Protein AF-A0A8D8X6L3-F1 (afdb_monomer_lite)

Structure (mmCIF, N/CA/C/O backbone):
data_AF-A0A8D8X6L3-F1
#
_entry.id   AF-A0A8D8X6L3-F1
#
loop_
_atom_site.group_PDB
_atom_site.id
_atom_site.type_symbol
_atom_site.label_atom_id
_atom_site.label_alt_id
_atom_site.label_comp_id
_atom_site.label_asym_id
_atom_site.label_entity_id
_atom_site.label_seq_id
_atom_site.pdbx_PDB_ins_code
_atom_site.Cartn_x
_atom_site.Cartn_y
_atom_site.Cartn_z
_atom_site.occupancy
_atom_site.B_iso_or_equiv
_atom_site.auth_seq_id
_atom_site.auth_comp_id
_atom_site.auth_asym_id
_atom_site.auth_atom_id
_atom_site.pdbx_PDB_model_num
ATOM 1 N N . MET A 1 1 ? -2.197 33.057 -14.663 1.00 61.00 1 MET A N 1
ATOM 2 C CA . MET A 1 1 ? -2.674 31.751 -14.147 1.00 61.00 1 MET A CA 1
ATOM 3 C C . MET A 1 1 ? -2.697 30.661 -15.214 1.00 61.00 1 MET A C 1
ATOM 5 O O . MET A 1 1 ? -2.163 29.602 -14.927 1.00 61.00 1 MET A O 1
ATOM 9 N N . ALA A 1 2 ? -3.218 30.905 -16.426 1.00 71.94 2 ALA A N 1
ATOM 10 C CA . ALA A 1 2 ? -3.267 29.892 -17.494 1.00 71.94 2 ALA A CA 1
ATOM 11 C C . ALA A 1 2 ? -1.898 29.243 -17.795 1.00 71.94 2 ALA A C 1
ATOM 13 O O . ALA A 1 2 ? -1.785 28.026 -17.773 1.00 71.94 2 ALA A O 1
ATOM 14 N N . THR A 1 3 ? -0.831 30.034 -17.948 1.00 82.88 3 THR A N 1
ATOM 15 C CA . THR A 1 3 ? 0.522 29.522 -18.247 1.00 82.88 3 THR A CA 1
ATOM 16 C C . THR A 1 3 ? 1.093 28.621 -17.146 1.00 82.88 3 THR A C 1
ATOM 18 O O . THR A 1 3 ? 1.769 27.646 -17.441 1.00 82.88 3 THR A O 1
ATOM 21 N N . LEU A 1 4 ? 0.802 28.909 -15.871 1.00 85.62 4 LEU A N 1
ATOM 22 C CA . LEU A 1 4 ? 1.260 28.073 -14.756 1.00 85.62 4 LEU A CA 1
ATOM 23 C C . LEU A 1 4 ? 0.540 26.721 -14.752 1.00 85.62 4 LEU A C 1
ATOM 25 O O . LEU A 1 4 ? 1.181 25.694 -14.559 1.00 85.62 4 LEU A O 1
ATOM 29 N N . VAL A 1 5 ? -0.775 26.727 -14.986 1.00 86.94 5 VAL A N 1
ATOM 30 C CA . VAL A 1 5 ? -1.580 25.501 -15.050 1.00 86.94 5 VAL A CA 1
ATOM 31 C C . VAL A 1 5 ? -1.136 24.633 -16.225 1.00 86.94 5 VAL A C 1
ATOM 33 O O . VAL A 1 5 ? -0.877 23.453 -16.018 1.00 86.94 5 VAL A O 1
ATOM 36 N N . HIS A 1 6 ? -0.956 25.217 -17.413 1.00 86.81 6 HIS A N 1
ATOM 37 C CA . HIS A 1 6 ? -0.429 24.496 -18.575 1.00 86.81 6 HIS A CA 1
ATOM 38 C C . HIS A 1 6 ? 0.944 23.878 -18.284 1.00 86.81 6 HIS A C 1
ATOM 40 O O . HIS A 1 6 ? 1.101 22.674 -18.427 1.00 86.81 6 HIS A O 1
ATOM 46 N N . ASN A 1 7 ? 1.881 24.640 -17.712 1.00 89.75 7 ASN A N 1
ATOM 47 C CA . ASN A 1 7 ? 3.208 24.120 -17.366 1.00 89.75 7 ASN A CA 1
ATOM 48 C C . ASN A 1 7 ? 3.177 22.951 -16.360 1.00 89.75 7 ASN A C 1
ATOM 50 O O . ASN A 1 7 ? 4.048 22.083 -16.398 1.00 89.75 7 ASN A O 1
ATOM 54 N N . ILE A 1 8 ? 2.229 22.939 -15.417 1.00 90.12 8 ILE A N 1
ATOM 55 C CA . ILE A 1 8 ? 2.069 21.835 -14.454 1.00 90.12 8 ILE A CA 1
ATOM 56 C C . ILE A 1 8 ? 1.506 20.598 -15.156 1.00 90.12 8 ILE A C 1
ATOM 58 O O . ILE A 1 8 ? 1.997 19.493 -14.929 1.00 90.12 8 ILE A O 1
ATOM 62 N N . VAL A 1 9 ? 0.497 20.788 -16.004 1.00 89.69 9 VAL A N 1
ATOM 63 C CA . VAL A 1 9 ? -0.141 19.713 -16.772 1.00 89.69 9 VAL A CA 1
ATOM 64 C C . VAL A 1 9 ? 0.859 19.077 -17.738 1.00 89.69 9 VAL A C 1
ATOM 66 O O . VAL A 1 9 ? 0.989 17.856 -17.752 1.00 89.69 9 VAL A O 1
ATOM 69 N N . ASP A 1 10 ? 1.643 19.882 -18.452 1.00 89.94 10 ASP A N 1
ATOM 70 C CA . ASP A 1 10 ? 2.655 19.392 -19.391 1.00 89.94 10 ASP A CA 1
ATOM 71 C C . ASP A 1 10 ? 3.749 18.595 -18.670 1.00 89.94 10 ASP A C 1
ATOM 73 O O . ASP A 1 10 ? 4.133 17.513 -19.110 1.00 89.94 10 ASP A O 1
ATOM 77 N N . LYS A 1 11 ? 4.205 19.069 -17.502 1.00 90.38 11 LYS A N 1
ATOM 78 C CA . LYS A 1 11 ? 5.148 18.313 -16.661 1.00 90.38 11 LYS A CA 1
ATOM 79 C C . LYS A 1 11 ? 4.560 16.997 -16.166 1.00 90.38 11 LYS A C 1
ATOM 81 O O . LYS A 1 11 ? 5.276 16.001 -16.118 1.00 90.38 11 LYS A O 1
ATOM 86 N N . TYR A 1 12 ? 3.286 16.987 -15.779 1.00 89.50 12 TYR A N 1
ATOM 87 C CA . TYR A 1 12 ? 2.607 15.763 -15.365 1.00 89.50 12 TYR A CA 1
ATOM 88 C C . TYR A 1 12 ? 2.551 14.749 -16.512 1.00 89.50 12 TYR A C 1
ATOM 90 O O . TYR A 1 12 ? 2.923 13.595 -16.309 1.00 89.50 12 TYR A O 1
ATOM 98 N N . HIS A 1 13 ? 2.163 15.181 -17.715 1.00 89.25 13 HIS A N 1
ATOM 99 C CA . HIS A 1 13 ? 2.153 14.319 -18.897 1.00 89.25 13 HIS A CA 1
ATOM 100 C C . HIS A 1 13 ? 3.548 13.807 -19.244 1.00 89.25 13 HIS A C 1
ATOM 102 O O . HIS A 1 13 ? 3.717 12.609 -19.431 1.00 89.25 13 HIS A O 1
ATOM 108 N N . HIS A 1 14 ? 4.570 14.662 -19.220 1.00 90.00 14 HIS A N 1
ATOM 109 C CA . HIS A 1 14 ? 5.947 14.235 -19.462 1.00 90.00 14 HIS A CA 1
ATOM 110 C C . HIS A 1 14 ? 6.403 13.144 -18.472 1.00 90.00 14 HIS A C 1
ATOM 112 O O . HIS A 1 14 ? 6.954 12.118 -18.866 1.00 90.00 14 HIS A O 1
ATOM 118 N N . LEU A 1 15 ? 6.121 13.304 -17.176 1.00 89.25 15 LEU A N 1
ATOM 119 C CA . LEU A 1 15 ? 6.476 12.298 -16.167 1.00 89.25 15 LEU A CA 1
ATOM 120 C C . LEU A 1 15 ? 5.702 10.980 -16.349 1.00 89.25 15 LEU A C 1
ATOM 122 O O . LEU A 1 15 ? 6.285 9.896 -16.273 1.00 89.25 15 LEU A O 1
ATOM 126 N N . MET A 1 16 ? 4.392 11.064 -16.580 1.00 89.00 16 MET A N 1
ATOM 127 C CA . MET A 1 16 ? 3.519 9.888 -16.635 1.00 89.00 16 MET A CA 1
ATOM 128 C C . MET A 1 16 ? 3.593 9.132 -17.962 1.00 89.00 16 MET A C 1
ATOM 130 O O . MET A 1 16 ? 3.492 7.907 -17.969 1.00 89.00 16 MET A O 1
ATOM 134 N N . ASP A 1 17 ? 3.754 9.837 -19.079 1.00 85.75 17 ASP A N 1
ATOM 135 C CA . ASP A 1 17 ? 3.718 9.237 -20.410 1.00 85.75 17 ASP A CA 1
ATOM 136 C C . ASP A 1 17 ? 5.115 8.960 -20.978 1.00 85.75 17 ASP A C 1
ATOM 138 O O . ASP A 1 17 ? 5.265 7.978 -21.705 1.00 85.75 17 ASP A O 1
ATOM 142 N N . GLU A 1 18 ? 6.139 9.752 -20.625 1.00 86.19 18 GLU A N 1
ATOM 143 C CA . GLU A 1 18 ? 7.488 9.608 -21.201 1.00 86.19 18 GLU A CA 1
ATOM 144 C C . GLU A 1 18 ? 8.514 8.983 -20.245 1.00 86.19 18 GLU A C 1
ATOM 146 O O . GLU A 1 18 ? 9.379 8.235 -20.696 1.00 86.19 18 GLU A O 1
ATOM 151 N N . GLN A 1 19 ? 8.441 9.260 -18.936 1.00 89.62 19 GLN A N 1
ATOM 152 C CA . GLN A 1 19 ? 9.439 8.765 -17.967 1.00 89.62 19 GLN A CA 1
ATOM 153 C C . GLN A 1 19 ? 9.012 7.517 -17.189 1.00 89.62 19 GLN A C 1
ATOM 155 O O . GLN A 1 19 ? 9.851 6.844 -16.587 1.00 89.62 19 GLN A O 1
ATOM 160 N N . SER A 1 20 ? 7.717 7.211 -17.166 1.00 90.88 20 SER A N 1
ATOM 161 C CA . SER A 1 20 ? 7.195 6.068 -16.421 1.00 90.88 20 SER A CA 1
ATOM 162 C C . SER A 1 20 ? 7.523 4.746 -17.107 1.00 90.88 20 SER A C 1
ATOM 164 O O . SER A 1 20 ? 7.561 4.650 -18.332 1.00 90.88 20 SER A O 1
ATOM 166 N N . ASP A 1 21 ? 7.719 3.698 -16.308 1.00 93.62 21 ASP A N 1
ATOM 167 C CA . ASP A 1 21 ? 8.002 2.365 -16.827 1.00 93.62 21 ASP A CA 1
ATOM 168 C C . ASP A 1 21 ? 6.780 1.806 -17.588 1.00 93.62 21 ASP A C 1
ATOM 170 O O . ASP A 1 21 ? 5.743 1.514 -16.975 1.00 93.62 21 ASP A O 1
ATOM 174 N N . PRO A 1 22 ? 6.866 1.605 -18.917 1.00 93.56 22 PRO A N 1
ATOM 175 C CA . PRO A 1 22 ? 5.724 1.165 -19.711 1.00 93.56 22 PRO A CA 1
ATOM 176 C C . PRO A 1 22 ? 5.256 -0.249 -19.340 1.00 93.56 22 PRO A C 1
ATOM 178 O O . PRO A 1 22 ? 4.100 -0.593 -19.595 1.00 93.56 22 PRO A O 1
ATOM 181 N N . ARG A 1 23 ? 6.112 -1.065 -18.703 1.00 95.19 23 ARG A N 1
ATOM 182 C CA . ARG A 1 23 ? 5.818 -2.461 -18.335 1.00 95.19 23 ARG A CA 1
ATOM 183 C C . ARG A 1 23 ? 4.690 -2.579 -17.313 1.00 95.19 23 ARG A C 1
ATOM 185 O O . ARG A 1 23 ? 4.012 -3.606 -17.274 1.00 95.19 23 ARG A O 1
ATOM 192 N N . VAL A 1 24 ? 4.485 -1.539 -16.501 1.00 94.88 24 VAL A N 1
ATOM 193 C CA . VAL A 1 24 ? 3.486 -1.519 -15.421 1.00 94.88 24 VAL A CA 1
ATOM 194 C C . VAL A 1 24 ? 2.275 -0.639 -15.732 1.00 94.88 24 VAL A C 1
ATOM 196 O O . VAL A 1 24 ? 1.337 -0.609 -14.942 1.00 94.88 24 VAL A O 1
ATOM 199 N N . LYS A 1 25 ? 2.241 0.042 -16.889 1.00 91.75 25 LYS A N 1
ATOM 200 C CA . LYS A 1 25 ? 1.192 1.022 -17.242 1.00 91.75 25 LYS A CA 1
ATOM 201 C C . LYS A 1 25 ? -0.232 0.454 -17.165 1.00 91.75 25 LYS A C 1
ATOM 203 O O . LYS A 1 25 ? -1.165 1.170 -16.816 1.00 91.75 25 LYS A O 1
ATOM 208 N N . SER A 1 26 ? -0.404 -0.828 -17.489 1.00 92.56 26 SER A N 1
ATOM 209 C CA . SER A 1 26 ? -1.700 -1.522 -17.466 1.00 92.56 26 SER A CA 1
ATOM 210 C C . SER A 1 26 ? -2.045 -2.167 -16.120 1.00 92.56 26 SER A C 1
ATOM 212 O O . SER A 1 26 ? -3.113 -2.765 -15.987 1.00 92.56 26 SER A O 1
ATOM 214 N N . TRP A 1 27 ? -1.161 -2.089 -15.123 1.00 95.31 27 TRP A N 1
ATOM 215 C CA . TRP A 1 27 ? -1.395 -2.702 -13.819 1.00 95.31 27 TRP A CA 1
ATOM 216 C C . TRP A 1 27 ? -2.325 -1.839 -12.971 1.00 95.31 27 TRP A C 1
ATOM 218 O O . TRP A 1 27 ? -2.423 -0.619 -13.135 1.00 95.31 27 TRP A O 1
ATOM 228 N N . SER A 1 28 ? -3.029 -2.483 -12.041 1.00 93.50 28 SER A N 1
ATOM 229 C CA . SER A 1 28 ? -3.991 -1.782 -11.195 1.00 93.50 28 SER A CA 1
ATOM 230 C C . SER A 1 28 ? -3.300 -0.686 -10.379 1.00 93.50 28 SER A C 1
ATOM 232 O O . SER A 1 28 ? -2.229 -0.902 -9.808 1.00 93.50 28 SER A O 1
ATOM 234 N N . MET A 1 29 ? -3.932 0.491 -10.351 1.00 91.69 29 MET A N 1
ATOM 235 C CA . MET A 1 29 ? -3.467 1.714 -9.682 1.00 91.69 29 MET A CA 1
ATOM 236 C C . MET A 1 29 ? -2.149 2.311 -10.212 1.00 91.69 29 MET A C 1
ATOM 238 O O . MET A 1 29 ? -1.641 3.250 -9.610 1.00 91.69 29 MET A O 1
ATOM 242 N N . MET A 1 30 ? -1.622 1.834 -11.348 1.00 93.56 30 MET A N 1
ATOM 243 C CA . MET A 1 30 ? -0.389 2.360 -11.961 1.00 93.56 30 MET A CA 1
ATOM 244 C C . MET A 1 30 ? -0.631 3.356 -13.107 1.00 93.56 30 MET A C 1
ATOM 246 O O . MET A 1 30 ? 0.309 3.989 -13.575 1.00 93.56 30 MET A O 1
ATOM 250 N N . SER A 1 31 ? -1.878 3.539 -13.556 1.00 89.31 31 SER A N 1
ATOM 251 C CA . SER A 1 31 ? -2.208 4.484 -14.637 1.00 89.31 31 SER A CA 1
ATOM 252 C C . SER A 1 31 ? -2.063 5.957 -14.235 1.00 89.31 31 SER A C 1
ATOM 254 O O . SER A 1 31 ? -1.912 6.824 -15.091 1.00 89.31 31 SER A O 1
ATOM 256 N N . SER A 1 32 ? -2.144 6.255 -12.938 1.00 90.38 32 SER A N 1
ATOM 257 C CA . SER A 1 32 ? -2.005 7.592 -12.364 1.00 90.38 32 SER A CA 1
ATOM 258 C C . SER A 1 32 ? -1.726 7.476 -10.860 1.00 90.38 32 SER A C 1
ATOM 260 O O . SER A 1 32 ? -2.177 6.510 -10.244 1.00 90.38 32 SER A O 1
ATOM 262 N N . PRO A 1 33 ? -1.053 8.452 -10.224 1.00 91.12 33 PRO A N 1
ATOM 263 C CA . PRO A 1 33 ? -0.916 8.489 -8.767 1.00 91.12 33 PRO A CA 1
ATOM 264 C C . PRO A 1 33 ? -2.222 8.842 -8.035 1.00 91.12 33 PRO A C 1
ATOM 266 O O . PRO A 1 33 ? -2.343 8.571 -6.840 1.00 91.12 33 PRO A O 1
ATOM 269 N N . PHE A 1 34 ? -3.212 9.441 -8.713 1.00 93.12 34 PHE A N 1
ATOM 270 C CA . PHE A 1 34 ? -4.422 9.954 -8.058 1.00 93.12 34 PHE A CA 1
ATOM 271 C C . PHE A 1 34 ? -5.254 8.896 -7.315 1.00 93.12 34 PHE A C 1
ATOM 273 O O . PHE A 1 34 ? -5.664 9.192 -6.192 1.00 93.12 34 PHE A O 1
ATOM 280 N N . PRO A 1 35 ? -5.485 7.676 -7.842 1.00 93.25 35 PRO A N 1
ATOM 281 C CA . PRO A 1 35 ? -6.152 6.616 -7.088 1.00 93.25 35 PRO A CA 1
ATOM 282 C C . PRO A 1 35 ? -5.473 6.334 -5.743 1.00 93.25 35 PRO A C 1
ATOM 284 O O . PRO A 1 35 ? -6.141 6.355 -4.712 1.00 93.25 35 PRO A O 1
ATOM 287 N N . THR A 1 36 ? -4.146 6.170 -5.727 1.00 94.56 36 THR A N 1
ATOM 288 C CA . THR A 1 36 ? -3.366 5.973 -4.492 1.00 94.56 36 THR A CA 1
ATOM 289 C C . THR A 1 36 ? -3.546 7.141 -3.529 1.00 94.56 36 THR A C 1
ATOM 291 O O . THR A 1 36 ? -3.864 6.931 -2.361 1.00 94.56 36 THR A O 1
ATOM 294 N N . LEU A 1 37 ? -3.407 8.376 -4.024 1.00 94.19 37 LEU A N 1
ATOM 295 C CA . LEU A 1 37 ? -3.552 9.585 -3.209 1.00 94.19 37 LEU A CA 1
ATOM 296 C C . LEU A 1 37 ? -4.937 9.671 -2.562 1.00 94.19 37 LEU A C 1
ATOM 298 O O . LEU A 1 37 ? -5.044 9.954 -1.370 1.00 94.19 37 LEU A O 1
ATOM 302 N N . ILE A 1 38 ? -5.997 9.388 -3.321 1.00 95.19 38 ILE A N 1
ATOM 303 C CA . ILE A 1 38 ? -7.373 9.394 -2.813 1.00 95.19 38 ILE A CA 1
ATOM 304 C C . ILE A 1 38 ? -7.543 8.337 -1.721 1.00 95.19 38 ILE A C 1
ATOM 306 O O . ILE A 1 38 ? -8.136 8.637 -0.683 1.00 95.19 38 ILE A O 1
ATOM 310 N N . ILE A 1 39 ? -7.008 7.127 -1.913 1.00 95.69 39 ILE A N 1
ATOM 311 C CA . ILE A 1 39 ? -7.089 6.059 -0.909 1.00 95.69 39 ILE A CA 1
ATOM 312 C C . ILE A 1 39 ? -6.325 6.466 0.362 1.00 95.69 39 ILE A C 1
ATOM 314 O O . ILE A 1 39 ? -6.890 6.366 1.450 1.00 95.69 39 ILE A O 1
ATOM 318 N N . CYS A 1 40 ? -5.098 6.986 0.255 1.00 95.69 40 CYS A N 1
ATOM 319 C CA . CYS A 1 40 ? -4.299 7.412 1.412 1.00 95.69 40 CYS A CA 1
ATOM 320 C C . CYS A 1 40 ? -4.948 8.571 2.187 1.00 95.69 40 CYS A C 1
ATOM 322 O O . CYS A 1 40 ? -5.017 8.540 3.420 1.00 95.69 40 CYS A O 1
ATOM 324 N N . LEU A 1 41 ? -5.482 9.576 1.485 1.00 95.38 41 LEU A N 1
ATOM 325 C CA . LEU A 1 41 ? -6.209 10.686 2.108 1.00 95.38 41 LEU A CA 1
ATOM 326 C C . LEU A 1 41 ? -7.488 10.198 2.797 1.00 95.38 41 LEU A C 1
ATOM 328 O O . LEU A 1 41 ? -7.757 10.576 3.939 1.00 95.38 41 LEU A O 1
ATOM 332 N N . SER A 1 42 ? -8.238 9.310 2.138 1.00 95.75 42 SER A N 1
ATOM 333 C CA . SER A 1 42 ? -9.444 8.698 2.704 1.00 95.75 42 SER A CA 1
ATOM 334 C C . SER A 1 42 ? -9.116 7.870 3.945 1.00 95.75 42 SER A C 1
ATOM 336 O O . SER A 1 42 ? -9.811 7.980 4.953 1.00 95.75 42 SER A O 1
ATOM 338 N N . TYR A 1 43 ? -8.029 7.096 3.912 1.00 96.44 43 TYR A N 1
ATOM 339 C CA . TYR A 1 43 ? -7.518 6.331 5.046 1.00 96.44 43 TYR A CA 1
ATOM 340 C C . TYR A 1 43 ? -7.145 7.238 6.223 1.00 96.44 43 TYR A C 1
ATOM 342 O O . TYR A 1 43 ? -7.563 6.974 7.353 1.00 96.44 43 TYR A O 1
ATOM 350 N N . SER A 1 44 ? -6.404 8.321 5.979 1.00 95.38 44 SER A N 1
ATOM 351 C CA . SER A 1 44 ? -5.994 9.264 7.025 1.00 95.38 44 SER A CA 1
ATOM 352 C C . SER A 1 44 ? -7.205 9.944 7.672 1.00 95.38 44 SER A C 1
ATOM 354 O O . SER A 1 44 ? -7.351 9.944 8.901 1.00 95.38 44 SER A O 1
ATOM 356 N N . TYR A 1 45 ? -8.138 10.434 6.846 1.00 95.75 45 TYR A N 1
ATOM 357 C CA . TYR A 1 45 ? -9.374 11.056 7.315 1.00 95.75 45 TYR A CA 1
ATOM 358 C C . TYR A 1 45 ? -10.257 10.069 8.087 1.00 95.75 45 TYR A C 1
ATOM 360 O O . TYR A 1 45 ? -10.741 10.378 9.181 1.00 95.75 45 TYR A O 1
ATOM 368 N N . PHE A 1 46 ? -10.414 8.848 7.574 1.00 96.06 46 PHE A N 1
ATOM 369 C CA . PHE A 1 46 ? -11.131 7.789 8.272 1.00 96.06 46 PHE A CA 1
ATOM 370 C C . PHE A 1 46 ? -10.487 7.479 9.625 1.00 96.06 46 PHE A C 1
ATOM 372 O O . PHE A 1 46 ? -11.181 7.416 10.640 1.00 96.06 46 PHE A O 1
ATOM 379 N N . SER A 1 47 ? -9.164 7.339 9.657 1.00 95.31 47 SER A N 1
ATOM 380 C CA . SER A 1 47 ? -8.431 6.890 10.839 1.00 95.31 47 SER A CA 1
ATOM 381 C C . SER A 1 47 ? -8.477 7.886 11.993 1.00 95.31 47 SER A C 1
ATOM 383 O O . SER A 1 47 ? -8.548 7.488 13.157 1.00 95.31 47 SER A O 1
ATOM 385 N N . LYS A 1 48 ? -8.436 9.186 11.682 1.00 93.56 48 LYS A N 1
ATOM 386 C CA . LYS A 1 48 ? -8.406 10.253 12.691 1.00 93.56 48 LYS A CA 1
ATOM 387 C C . LYS A 1 48 ? -9.779 10.829 13.023 1.00 93.56 48 LYS A C 1
ATOM 389 O O . LYS A 1 48 ? -9.951 11.315 14.136 1.00 93.56 48 LYS A O 1
ATOM 394 N N . VAL A 1 49 ? -10.740 10.779 12.097 1.00 94.75 49 VAL A N 1
ATOM 395 C CA . VAL A 1 49 ? -12.019 11.494 12.244 1.00 94.75 49 VAL A CA 1
ATOM 396 C C . VAL A 1 49 ? -13.209 10.541 12.226 1.00 94.75 49 VAL A C 1
ATOM 398 O O . VAL A 1 49 ? -13.894 10.400 13.240 1.00 94.75 49 VAL A O 1
ATOM 401 N N . ILE A 1 50 ? -13.470 9.873 11.097 1.00 96.69 50 ILE A N 1
ATOM 402 C CA . ILE A 1 50 ? -14.705 9.087 10.923 1.00 96.69 50 ILE A CA 1
ATOM 403 C C . ILE A 1 50 ? -14.731 7.887 11.873 1.00 96.69 50 ILE A C 1
ATOM 405 O O . ILE A 1 50 ? -15.707 7.686 12.592 1.00 96.69 50 ILE A O 1
ATOM 409 N N . GLY A 1 51 ? -13.665 7.090 11.884 1.00 95.44 51 GLY A N 1
ATOM 410 C CA . GLY A 1 51 ? -13.575 5.854 12.651 1.00 95.44 51 GLY A CA 1
ATOM 411 C C . GLY A 1 51 ? -13.808 6.062 14.152 1.00 95.44 51 GLY A C 1
ATOM 412 O O . GLY A 1 51 ? -14.717 5.436 14.706 1.00 95.44 51 GLY A O 1
ATOM 413 N N . PRO A 1 52 ? -13.062 6.967 14.819 1.00 95.38 52 PRO A N 1
ATOM 414 C CA . PRO A 1 52 ? -13.286 7.281 16.228 1.00 95.38 52 PRO A CA 1
ATOM 415 C C . PRO A 1 52 ? -14.705 7.786 16.520 1.00 95.38 52 PRO A C 1
ATOM 417 O O . PRO A 1 52 ? -15.319 7.335 17.488 1.00 95.38 52 PRO A O 1
ATOM 420 N N . LYS A 1 53 ? -15.261 8.645 15.652 1.00 96.00 53 LYS A N 1
ATOM 421 C CA . LYS A 1 53 ? -16.623 9.184 15.793 1.00 96.00 53 LYS A CA 1
ATOM 422 C C . LYS A 1 53 ? -17.697 8.096 15.686 1.00 96.00 53 LYS A C 1
ATOM 424 O O . LYS A 1 53 ? -18.633 8.068 16.477 1.00 96.00 53 LYS A O 1
ATOM 429 N N . LEU A 1 54 ? -17.551 7.151 14.755 1.00 95.56 54 LEU A N 1
ATOM 430 C CA . LEU A 1 54 ? -18.471 6.012 14.618 1.00 95.56 54 LEU A CA 1
ATOM 431 C C . LEU A 1 54 ? -18.425 5.065 15.825 1.00 95.56 54 LEU A C 1
ATOM 433 O O . LEU A 1 54 ? -19.430 4.426 16.156 1.00 95.56 54 LEU A O 1
ATOM 437 N N . MET A 1 55 ? -17.263 4.964 16.471 1.00 96.44 55 MET A N 1
ATOM 438 C CA . MET A 1 55 ? -17.039 4.094 17.620 1.00 96.44 55 MET A CA 1
ATOM 439 C C . MET A 1 55 ? -17.353 4.754 18.963 1.00 96.44 55 MET A C 1
ATOM 441 O O . MET A 1 55 ? -17.468 4.030 19.949 1.00 96.44 55 MET A O 1
ATOM 445 N N . GLU A 1 56 ? -17.531 6.075 19.036 1.00 94.81 56 GLU A N 1
ATOM 446 C CA . GLU A 1 56 ? -17.736 6.836 20.278 1.00 94.81 56 GLU A CA 1
ATOM 447 C C . GLU A 1 56 ? -18.797 6.192 21.186 1.00 94.81 56 GLU A C 1
ATOM 449 O O . GLU A 1 56 ? -18.475 5.736 22.287 1.00 94.81 56 GLU A O 1
ATOM 454 N N . ASN A 1 57 ? -20.000 5.977 20.650 1.00 95.88 57 ASN A N 1
ATOM 455 C CA . ASN A 1 57 ? -21.147 5.409 21.370 1.00 95.88 57 ASN A CA 1
ATOM 456 C C . ASN A 1 57 ? -21.270 3.875 21.267 1.00 95.88 57 ASN A C 1
ATOM 458 O O . ASN A 1 57 ? -22.307 3.304 21.603 1.00 95.88 57 ASN A O 1
ATOM 462 N N . ARG A 1 58 ? -20.229 3.176 20.793 1.00 95.56 58 ARG A N 1
ATOM 463 C CA . ARG A 1 58 ? -20.217 1.709 20.646 1.00 95.56 58 ARG A CA 1
ATOM 464 C C . ARG A 1 58 ? -19.262 1.053 21.641 1.00 95.56 58 ARG A C 1
ATOM 466 O O . ARG A 1 58 ? -18.254 1.631 22.044 1.00 95.56 58 ARG A O 1
ATOM 473 N N . LYS A 1 59 ? -19.549 -0.185 22.042 1.00 95.50 59 LYS A N 1
ATOM 474 C CA . LYS A 1 59 ? -18.599 -0.995 22.826 1.00 95.50 59 LYS A CA 1
ATOM 475 C C . LYS A 1 59 ? -17.458 -1.480 21.913 1.00 95.50 59 LYS A C 1
ATOM 477 O O . LYS A 1 59 ? -17.704 -1.705 20.730 1.00 95.50 59 LYS A O 1
ATOM 482 N N . PRO A 1 60 ? -16.221 -1.633 22.423 1.00 96.38 60 PRO A N 1
ATOM 483 C CA . PRO A 1 60 ? -15.112 -2.147 21.624 1.00 96.38 60 PRO A CA 1
ATOM 484 C C . PRO A 1 60 ? -15.393 -3.583 21.167 1.00 96.38 60 PRO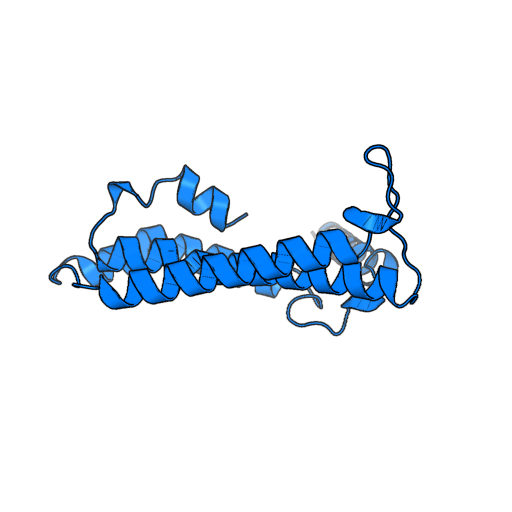 A C 1
ATOM 486 O O . PRO A 1 60 ? -15.855 -4.414 21.951 1.00 96.38 60 PRO A O 1
ATOM 489 N N . PHE A 1 61 ? -15.096 -3.883 19.905 1.00 95.38 61 PHE A N 1
ATOM 490 C CA . PHE A 1 61 ? -15.332 -5.208 19.339 1.00 95.38 61 PHE A CA 1
ATOM 491 C C . PHE A 1 61 ? -14.289 -6.231 19.817 1.00 95.38 61 PHE A C 1
ATOM 493 O O . PHE A 1 61 ? -13.098 -5.934 19.942 1.00 95.38 61 PHE A O 1
ATOM 500 N N . GLN A 1 62 ? -14.721 -7.476 20.028 1.00 95.62 62 GLN A N 1
ATOM 501 C CA . GLN A 1 62 ? -13.844 -8.601 20.371 1.00 95.62 62 GLN A CA 1
ATOM 502 C C . GLN A 1 62 ? -13.337 -9.299 19.102 1.00 95.62 62 GLN A C 1
ATOM 504 O O . GLN A 1 62 ? -13.853 -10.330 18.683 1.00 95.62 62 GLN A O 1
ATOM 509 N N . LEU A 1 63 ? -12.302 -8.732 18.480 1.00 95.31 63 LEU A N 1
ATOM 510 C CA . LEU A 1 63 ? -11.785 -9.177 17.175 1.00 95.31 63 LEU A CA 1
ATOM 511 C C . LEU A 1 63 ? -10.594 -10.149 17.273 1.00 95.31 63 LEU A C 1
ATOM 513 O O . LEU A 1 63 ? -9.837 -10.288 16.319 1.00 95.31 63 LEU A O 1
ATOM 517 N N . ARG A 1 64 ? -10.389 -10.829 18.413 1.00 94.50 64 ARG A N 1
ATOM 518 C CA . ARG A 1 64 ? -9.180 -11.646 18.660 1.00 94.50 64 ARG A CA 1
ATOM 519 C C . ARG A 1 64 ? -8.942 -12.713 17.587 1.00 94.50 64 ARG A C 1
ATOM 521 O O . ARG A 1 64 ? -7.829 -12.820 17.091 1.00 94.50 64 ARG A O 1
ATOM 528 N N . LYS A 1 65 ? -9.969 -13.492 17.228 1.00 96.38 65 LYS A N 1
ATOM 529 C CA . LYS A 1 65 ? -9.845 -14.554 16.210 1.00 96.38 65 LYS A CA 1
ATOM 530 C C . LYS A 1 65 ? -9.527 -13.977 14.828 1.00 96.38 65 LYS A C 1
ATOM 532 O O . LYS A 1 65 ? -8.656 -14.496 14.144 1.00 96.38 65 LYS A O 1
ATOM 537 N N . ILE A 1 66 ? -10.188 -12.876 14.469 1.00 97.19 66 ILE A N 1
ATOM 538 C CA . ILE A 1 66 ? -9.978 -12.180 13.193 1.00 97.19 66 ILE A CA 1
ATOM 539 C C . ILE A 1 66 ? -8.543 -11.657 13.112 1.00 97.19 66 ILE A C 1
ATOM 541 O O . ILE A 1 66 ? -7.875 -11.891 12.117 1.00 97.19 66 ILE A O 1
ATOM 545 N N . LEU A 1 67 ? -8.041 -11.040 14.186 1.00 96.25 67 LEU A N 1
ATOM 546 C CA . LEU A 1 67 ? -6.665 -10.549 14.259 1.00 96.25 67 LEU A CA 1
ATOM 547 C C . LEU A 1 67 ? -5.621 -11.660 14.138 1.00 96.25 67 LEU A C 1
ATOM 549 O O . LEU A 1 67 ? -4.597 -11.447 13.505 1.00 96.25 67 LEU A O 1
ATOM 553 N N . ILE A 1 68 ? -5.864 -12.839 14.717 1.00 97.56 68 ILE A N 1
ATOM 554 C CA . ILE A 1 68 ? -4.948 -13.981 14.573 1.00 97.56 68 ILE A CA 1
ATOM 555 C C . ILE A 1 68 ? -4.860 -14.409 13.104 1.00 97.56 68 ILE A C 1
ATOM 557 O O . ILE A 1 68 ? -3.760 -14.555 12.581 1.00 97.56 68 ILE A O 1
ATOM 561 N N . VAL A 1 69 ? -6.005 -14.570 12.434 1.00 98.06 69 VAL A N 1
ATOM 562 C CA . VAL A 1 69 ? -6.051 -14.960 11.014 1.00 98.06 69 VAL A CA 1
ATOM 563 C C . VAL A 1 69 ? -5.429 -13.882 10.129 1.00 98.06 69 VAL A C 1
ATOM 565 O O . VAL A 1 69 ? -4.633 -14.195 9.251 1.00 98.06 69 VAL A O 1
ATOM 568 N N . TYR A 1 70 ? -5.749 -12.616 10.386 1.00 97.88 70 TYR A N 1
ATOM 569 C CA . TYR A 1 70 ? -5.205 -11.479 9.653 1.00 97.88 70 TYR A CA 1
ATOM 570 C C . TYR A 1 70 ? -3.681 -11.372 9.810 1.00 97.88 70 TYR A C 1
ATOM 572 O O . TYR A 1 70 ? -2.977 -11.291 8.809 1.00 97.88 70 TYR A O 1
ATOM 580 N N . ASN A 1 71 ? -3.154 -11.457 11.036 1.00 97.38 71 ASN A N 1
ATOM 581 C CA . ASN A 1 71 ? -1.709 -11.406 11.268 1.00 97.38 71 ASN A CA 1
ATOM 582 C C . ASN A 1 71 ? -0.996 -12.603 10.625 1.00 97.38 71 ASN A C 1
ATOM 584 O O . ASN A 1 71 ? 0.098 -12.445 10.086 1.00 97.38 71 ASN A O 1
ATOM 588 N N . LEU A 1 72 ? -1.611 -13.792 10.646 1.00 98.00 72 LEU A N 1
ATOM 589 C CA . LEU A 1 72 ? -1.078 -14.964 9.950 1.00 98.00 72 LEU A CA 1
ATOM 590 C C . LEU A 1 72 ? -1.034 -14.733 8.436 1.00 98.00 72 LEU A C 1
ATOM 592 O O . LEU A 1 72 ? -0.006 -14.993 7.818 1.00 98.00 72 LEU A O 1
ATOM 596 N N . PHE A 1 73 ? -2.109 -14.203 7.849 1.00 97.94 73 PHE A N 1
ATOM 597 C CA . PHE A 1 73 ? -2.145 -13.849 6.431 1.00 97.94 73 PHE A CA 1
ATOM 598 C C . PHE A 1 73 ? -1.054 -12.830 6.079 1.00 97.94 73 PHE A C 1
ATOM 600 O O . PHE A 1 73 ? -0.285 -13.075 5.155 1.00 97.94 73 PHE A O 1
ATOM 607 N N . GLN A 1 74 ? -0.923 -11.747 6.851 1.00 98.00 74 GLN A N 1
ATOM 608 C CA . GLN A 1 74 ? 0.123 -10.738 6.650 1.00 98.00 74 GLN A CA 1
ATOM 609 C C . GLN A 1 74 ? 1.533 -11.328 6.753 1.00 98.00 74 GLN A C 1
ATOM 611 O O . GLN A 1 74 ? 2.404 -11.007 5.945 1.00 98.00 74 GLN A O 1
ATOM 616 N N . THR A 1 75 ? 1.750 -12.236 7.709 1.00 98.19 75 THR A N 1
ATOM 617 C CA . THR A 1 75 ? 3.028 -12.944 7.864 1.00 98.19 75 THR A CA 1
ATOM 618 C C . THR A 1 75 ? 3.337 -13.780 6.626 1.00 98.19 75 THR A C 1
ATOM 620 O O . THR A 1 75 ? 4.400 -13.618 6.036 1.00 98.19 75 THR A O 1
ATOM 623 N N . LEU A 1 76 ? 2.397 -14.623 6.183 1.00 98.44 76 LEU A N 1
ATOM 624 C CA . LEU A 1 76 ? 2.577 -15.470 4.999 1.00 98.44 76 LEU A CA 1
ATOM 625 C C . LEU A 1 76 ? 2.786 -14.641 3.730 1.00 98.44 76 LEU A C 1
ATOM 627 O O . LEU A 1 76 ? 3.653 -14.964 2.918 1.00 98.44 76 LEU A O 1
ATOM 631 N N . PHE A 1 77 ? 2.028 -13.557 3.575 1.00 98.25 77 PHE A N 1
ATOM 632 C CA . PHE A 1 77 ? 2.135 -12.673 2.424 1.00 98.25 77 PHE A CA 1
ATOM 633 C C . PHE A 1 77 ? 3.489 -11.955 2.386 1.00 98.25 77 PHE A C 1
ATOM 635 O O . PHE A 1 77 ? 4.145 -11.932 1.347 1.00 98.25 77 PHE A O 1
ATOM 642 N N . SER A 1 78 ? 3.971 -11.476 3.536 1.00 98.12 78 SER A N 1
ATOM 643 C CA . SER A 1 78 ? 5.302 -10.870 3.667 1.00 98.12 78 SER A CA 1
ATOM 644 C C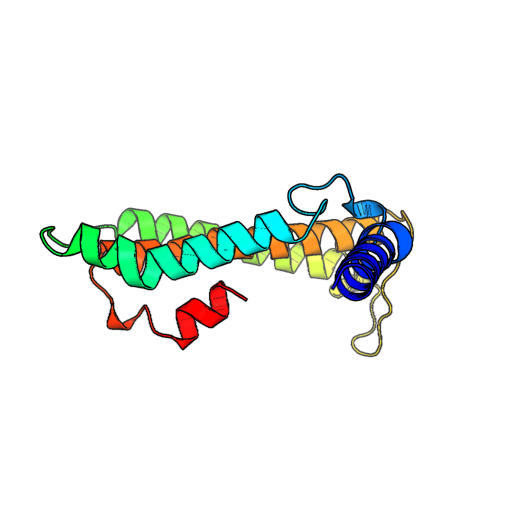 . SER A 1 78 ? 6.423 -11.877 3.406 1.00 98.12 78 SER A C 1
ATOM 646 O O . SER A 1 78 ? 7.390 -11.562 2.715 1.00 98.12 78 SER A O 1
ATOM 648 N N . THR A 1 79 ? 6.295 -13.110 3.910 1.00 98.50 79 THR A N 1
ATOM 649 C CA . THR A 1 79 ? 7.251 -14.191 3.629 1.00 98.50 79 THR A CA 1
ATOM 650 C C . THR A 1 79 ? 7.302 -14.518 2.138 1.00 98.50 79 THR A C 1
ATOM 652 O O . THR A 1 79 ? 8.389 -14.693 1.588 1.00 98.50 79 THR A O 1
ATOM 655 N N . TRP A 1 80 ? 6.150 -14.560 1.466 1.00 98.56 80 TRP A N 1
ATOM 656 C CA . TRP A 1 80 ? 6.087 -14.782 0.025 1.00 98.56 80 TRP A CA 1
ATOM 657 C C . TRP A 1 80 ? 6.737 -13.638 -0.767 1.00 98.56 80 TRP A C 1
ATOM 659 O O . TRP A 1 80 ? 7.571 -13.908 -1.627 1.00 98.56 80 TRP A O 1
ATOM 669 N N . ILE A 1 81 ? 6.452 -12.372 -0.435 1.00 98.44 81 ILE A N 1
ATOM 670 C CA . ILE A 1 81 ? 7.097 -11.209 -1.075 1.00 98.44 81 ILE A CA 1
ATOM 671 C C . ILE A 1 81 ? 8.617 -11.245 -0.873 1.00 98.44 81 ILE A C 1
ATOM 673 O O . ILE A 1 81 ? 9.373 -11.008 -1.814 1.00 98.44 81 ILE A O 1
ATOM 677 N N . PHE A 1 82 ? 9.080 -11.573 0.336 1.00 98.31 82 PHE A N 1
ATOM 678 C CA . PHE A 1 82 ? 10.506 -11.717 0.618 1.00 98.31 82 PHE A CA 1
ATOM 679 C C . PHE A 1 82 ? 11.146 -12.798 -0.261 1.00 98.31 82 PHE A C 1
ATOM 681 O O . PHE A 1 82 ? 12.168 -12.547 -0.900 1.00 98.31 82 PHE A O 1
ATOM 688 N N . TYR A 1 83 ? 10.521 -13.975 -0.353 1.00 98.38 83 TYR A N 1
ATOM 689 C CA . TYR A 1 83 ? 10.971 -15.037 -1.252 1.00 98.38 83 TYR A CA 1
ATOM 690 C C . TYR A 1 83 ? 11.030 -14.563 -2.712 1.00 98.38 83 TYR A C 1
ATOM 692 O O . TYR A 1 83 ? 12.034 -14.789 -3.389 1.00 98.38 83 TYR A O 1
ATOM 700 N N . GLU A 1 84 ? 9.998 -13.866 -3.189 1.00 98.19 84 GLU A N 1
ATOM 701 C CA . GLU A 1 84 ? 9.952 -13.334 -4.549 1.00 98.19 84 GLU A CA 1
ATOM 702 C C . GLU A 1 84 ? 11.070 -12.315 -4.808 1.00 98.19 84 GLU A C 1
ATOM 704 O O . GLU A 1 84 ? 11.701 -12.373 -5.862 1.00 98.19 84 GLU A O 1
ATOM 709 N N . TYR A 1 85 ? 11.393 -11.436 -3.854 1.00 97.75 85 TYR A N 1
ATOM 710 C CA . TYR A 1 85 ? 12.527 -10.511 -3.977 1.00 97.75 85 TYR A CA 1
ATOM 711 C C . TYR A 1 85 ? 13.865 -11.244 -4.078 1.00 97.75 85 TYR A C 1
ATOM 713 O O . TYR A 1 85 ? 14.690 -10.906 -4.933 1.00 97.75 85 TYR A O 1
ATOM 721 N N . MET A 1 86 ? 14.067 -12.268 -3.246 1.00 97.69 86 MET A N 1
ATOM 722 C CA . MET A 1 86 ? 15.275 -13.090 -3.290 1.00 97.69 86 MET A CA 1
ATOM 723 C C . MET A 1 86 ? 15.390 -13.821 -4.631 1.00 97.69 86 MET A C 1
ATOM 725 O O . MET A 1 86 ? 16.429 -13.760 -5.288 1.00 97.69 86 MET A O 1
ATOM 729 N N . ALA A 1 87 ? 14.308 -14.444 -5.092 1.00 96.81 87 ALA A N 1
ATOM 730 C CA . ALA A 1 87 ? 14.288 -15.183 -6.347 1.00 96.81 87 ALA A CA 1
ATOM 731 C C . ALA A 1 87 ? 14.359 -14.282 -7.598 1.00 96.81 87 ALA A C 1
ATOM 733 O O . ALA A 1 87 ? 14.762 -14.751 -8.662 1.00 96.81 87 ALA A O 1
ATOM 734 N N . SER A 1 88 ? 13.986 -13.002 -7.487 1.00 96.38 88 SER A 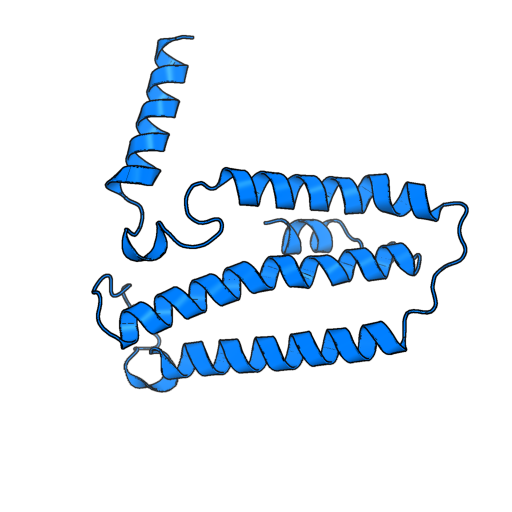N 1
ATOM 735 C CA . SER A 1 88 ? 13.999 -12.035 -8.598 1.00 96.38 88 SER A CA 1
ATOM 736 C C . SER A 1 88 ? 15.342 -11.329 -8.802 1.00 96.38 88 SER A C 1
ATOM 738 O O . SER A 1 88 ? 15.487 -10.597 -9.776 1.00 96.38 88 SER A O 1
ATOM 740 N N . GLY A 1 89 ? 16.315 -11.512 -7.905 1.00 95.19 89 GLY A N 1
ATOM 741 C CA . GLY A 1 89 ? 17.652 -10.944 -8.083 1.00 95.19 89 GLY A CA 1
ATOM 742 C C . GLY A 1 89 ? 18.515 -10.981 -6.828 1.00 95.19 89 GLY A C 1
ATOM 743 O O . GLY A 1 89 ? 19.656 -11.428 -6.892 1.00 95.19 89 GLY A O 1
ATOM 744 N N . TRP A 1 90 ? 17.973 -10.574 -5.675 1.00 96.00 90 TRP A N 1
ATOM 745 C CA . TRP A 1 90 ? 18.753 -10.382 -4.439 1.00 96.00 90 TRP A CA 1
ATOM 746 C C . TRP A 1 90 ? 19.413 -11.656 -3.900 1.00 96.00 90 TRP A C 1
ATOM 748 O O . TRP A 1 90 ? 20.479 -11.597 -3.298 1.00 96.00 90 TRP A O 1
ATOM 758 N N . GLY A 1 91 ? 18.810 -12.818 -4.139 1.00 94.94 91 GLY A N 1
ATOM 759 C CA . GLY A 1 91 ? 19.360 -14.121 -3.769 1.00 94.94 91 GLY A CA 1
ATOM 760 C C . GLY A 1 91 ? 20.127 -14.825 -4.883 1.00 94.94 91 GLY A C 1
ATOM 761 O O . GLY A 1 91 ? 20.563 -15.953 -4.676 1.00 94.94 91 GLY A O 1
ATOM 762 N N . THR A 1 92 ? 20.245 -14.218 -6.066 1.00 92.12 92 THR A N 1
ATOM 763 C CA . THR A 1 92 ? 20.786 -14.883 -7.257 1.00 92.12 92 THR A CA 1
ATOM 764 C C . THR A 1 92 ? 21.869 -14.047 -7.929 1.00 92.12 92 THR A C 1
ATOM 766 O O . THR A 1 92 ? 23.050 -14.342 -7.793 1.00 92.12 92 THR A O 1
ATOM 769 N N . THR A 1 93 ? 21.476 -13.017 -8.671 1.00 92.00 93 THR A N 1
ATOM 770 C CA . THR A 1 93 ? 22.333 -12.317 -9.638 1.00 92.00 93 THR A CA 1
ATOM 771 C C . THR A 1 93 ? 22.737 -10.916 -9.195 1.00 92.00 93 THR A C 1
ATOM 773 O O . THR A 1 93 ? 23.671 -10.350 -9.760 1.00 92.00 93 THR A O 1
ATOM 776 N N . TYR A 1 94 ? 22.041 -10.337 -8.215 1.00 95.31 94 TYR A N 1
ATOM 777 C CA . TYR A 1 94 ? 22.260 -8.954 -7.810 1.00 95.31 94 TYR A CA 1
ATOM 778 C C . TYR A 1 94 ? 23.496 -8.804 -6.930 1.00 95.31 94 TYR A C 1
ATOM 780 O O . TYR A 1 94 ? 23.800 -9.638 -6.077 1.00 95.31 94 TYR A O 1
ATOM 788 N N . SER A 1 95 ? 24.171 -7.670 -7.095 1.00 94.94 95 SER A N 1
ATOM 789 C CA . SER A 1 95 ? 25.177 -7.211 -6.145 1.00 94.94 95 SER A CA 1
ATOM 790 C C . SER A 1 95 ? 24.500 -6.445 -5.010 1.00 94.94 95 SER A C 1
ATOM 792 O O . SER A 1 95 ? 23.667 -5.579 -5.257 1.00 94.94 95 SER A O 1
ATOM 794 N N . TYR A 1 96 ? 24.926 -6.664 -3.763 1.00 93.88 96 TYR A N 1
ATOM 795 C CA . TYR A 1 96 ? 24.490 -5.875 -2.594 1.00 93.88 96 TYR A CA 1
ATOM 796 C C . TYR A 1 96 ? 25.068 -4.443 -2.558 1.00 93.88 96 TYR A C 1
ATOM 798 O O . TYR A 1 96 ? 25.147 -3.815 -1.504 1.00 93.88 96 TYR A O 1
ATOM 806 N N . ARG A 1 97 ? 25.527 -3.932 -3.704 1.00 94.94 97 ARG A N 1
ATOM 807 C CA . ARG A 1 97 ? 26.041 -2.570 -3.893 1.00 94.94 97 ARG A CA 1
ATOM 808 C C . ARG A 1 97 ? 25.105 -1.806 -4.837 1.00 94.94 97 ARG A C 1
ATOM 810 O O . ARG A 1 97 ? 23.890 -1.922 -4.735 1.00 94.94 97 ARG A O 1
ATOM 817 N N . CYS A 1 98 ? 25.663 -1.012 -5.752 1.00 94.94 98 CYS A N 1
ATOM 818 C CA . CYS A 1 98 ? 24.891 -0.363 -6.802 1.00 94.94 98 CYS A CA 1
ATOM 819 C C . CYS A 1 98 ? 24.327 -1.426 -7.755 1.00 94.94 98 CYS A C 1
ATOM 821 O O . CYS A 1 98 ? 25.083 -2.055 -8.495 1.00 94.94 98 CYS A O 1
ATOM 823 N N . GLN A 1 99 ? 23.009 -1.610 -7.717 1.00 95.00 99 GLN A N 1
ATOM 824 C CA . GLN A 1 99 ? 22.274 -2.492 -8.611 1.00 95.00 99 GLN A CA 1
ATOM 825 C C . GLN A 1 99 ? 21.279 -1.647 -9.420 1.00 95.00 99 GLN A C 1
ATOM 827 O O . GLN A 1 99 ? 20.299 -1.160 -8.849 1.00 95.00 99 GLN A O 1
ATOM 832 N N . PRO A 1 100 ? 21.521 -1.425 -10.724 1.00 95.19 100 PRO A N 1
ATOM 833 C CA . PRO A 1 100 ? 20.606 -0.650 -11.548 1.00 95.19 100 PRO A CA 1
ATOM 834 C C . PRO A 1 100 ? 19.306 -1.421 -11.790 1.00 95.19 100 PRO A C 1
ATOM 836 O O . PRO A 1 100 ? 19.269 -2.654 -11.756 1.00 95.19 100 PRO A O 1
ATOM 839 N N . VAL A 1 101 ? 18.238 -0.677 -12.073 1.00 95.44 101 VAL A N 1
ATOM 840 C CA . VAL A 1 101 ? 16.966 -1.262 -12.500 1.00 95.44 101 VAL A CA 1
ATOM 841 C C . VAL A 1 101 ? 17.136 -1.841 -13.903 1.00 95.44 101 VAL A C 1
ATOM 843 O O . VAL A 1 101 ? 17.514 -1.130 -14.834 1.00 95.44 101 VAL A O 1
ATOM 846 N N . ASP A 1 102 ? 16.834 -3.128 -14.060 1.00 95.44 102 ASP A N 1
ATOM 847 C CA . ASP A 1 102 ? 16.697 -3.750 -15.373 1.00 95.44 102 ASP A CA 1
ATOM 848 C C . ASP A 1 102 ? 15.311 -3.409 -15.942 1.00 95.44 102 ASP A C 1
ATOM 850 O O . ASP A 1 102 ? 14.285 -3.889 -15.447 1.00 95.44 102 ASP A O 1
ATOM 854 N N . TYR A 1 103 ? 15.281 -2.554 -16.968 1.00 95.94 103 TYR A N 1
ATOM 855 C CA . TYR A 1 103 ? 14.064 -2.142 -17.677 1.00 95.94 103 TYR A CA 1
ATOM 856 C C . TYR A 1 103 ? 13.673 -3.080 -18.834 1.00 95.94 103 TYR A C 1
ATOM 858 O O . TYR A 1 103 ? 12.710 -2.812 -19.550 1.00 95.94 103 TYR A O 1
ATOM 866 N N . SER A 1 104 ? 14.380 -4.198 -19.028 1.00 96.38 104 SER A N 1
ATOM 867 C CA . SER A 1 104 ? 14.039 -5.183 -20.055 1.00 96.38 104 SER A CA 1
ATOM 868 C C . SER A 1 104 ? 12.744 -5.945 -19.737 1.00 96.38 104 SER A C 1
ATOM 870 O O . SER A 1 104 ? 12.247 -5.962 -18.609 1.00 96.38 104 SER A O 1
ATOM 872 N N . ASN A 1 105 ? 12.207 -6.641 -20.740 1.00 96.25 105 ASN A N 1
ATOM 873 C CA . ASN A 1 105 ? 11.091 -7.578 -20.571 1.00 96.25 105 ASN A CA 1
ATOM 874 C C . ASN A 1 105 ? 11.567 -9.005 -20.243 1.00 96.25 105 ASN A C 1
ATOM 876 O O . ASN A 1 105 ? 10.848 -9.972 -20.499 1.00 96.25 105 ASN A O 1
ATOM 880 N N . SER A 1 106 ? 12.786 -9.163 -19.710 1.00 96.25 106 SER A N 1
ATOM 881 C CA . SER A 1 106 ? 13.282 -10.478 -19.308 1.00 96.25 106 SER A CA 1
ATOM 882 C C . SER A 1 106 ? 12.383 -11.077 -18.213 1.00 96.25 106 SER A C 1
ATOM 884 O O . SER A 1 106 ? 11.815 -10.336 -17.401 1.00 96.25 106 SER A O 1
ATOM 886 N N . PRO A 1 107 ? 12.240 -12.415 -18.137 1.00 95.69 107 PRO A N 1
ATOM 887 C CA . PRO A 1 107 ? 11.412 -13.041 -17.108 1.00 95.69 107 PRO A CA 1
ATOM 888 C C . PRO A 1 107 ? 11.801 -12.623 -15.685 1.00 95.69 107 PRO A C 1
ATOM 890 O O . PRO A 1 107 ? 10.923 -12.446 -14.844 1.00 95.69 107 PRO A O 1
ATOM 893 N N . MET A 1 108 ? 13.097 -12.414 -15.429 1.00 95.06 108 MET A N 1
ATOM 894 C CA . MET A 1 108 ? 13.616 -11.994 -14.126 1.00 95.06 108 MET A CA 1
ATOM 895 C C . MET A 1 108 ? 13.290 -10.524 -13.822 1.00 95.06 108 MET A C 1
ATOM 897 O O . MET A 1 108 ? 12.776 -10.232 -12.743 1.00 95.06 108 MET A O 1
ATOM 901 N N . ALA A 1 109 ? 13.484 -9.615 -14.786 1.00 96.31 109 ALA A N 1
ATOM 902 C CA . ALA A 1 109 ? 13.143 -8.200 -14.629 1.00 96.31 109 ALA A CA 1
ATOM 903 C C . ALA A 1 109 ? 11.635 -7.990 -14.423 1.00 96.31 109 ALA A C 1
ATOM 905 O O . ALA A 1 109 ? 11.215 -7.266 -13.519 1.00 96.31 109 ALA A O 1
ATOM 906 N N . MET A 1 110 ? 10.808 -8.698 -15.197 1.00 97.62 110 MET A N 1
ATOM 907 C CA . MET A 1 110 ? 9.353 -8.669 -15.032 1.00 97.62 110 MET A CA 1
ATOM 908 C C . MET A 1 110 ? 8.905 -9.277 -13.704 1.00 97.62 110 MET A C 1
ATOM 910 O O . MET A 1 110 ? 7.925 -8.808 -13.125 1.00 97.62 110 MET A O 1
ATOM 914 N N . ARG A 1 111 ? 9.602 -10.303 -13.198 1.00 97.19 111 ARG A N 1
ATOM 915 C CA . ARG A 1 111 ? 9.340 -10.853 -11.862 1.00 97.19 111 ARG A CA 1
ATOM 916 C C . ARG A 1 111 ? 9.627 -9.807 -10.785 1.00 97.19 111 ARG A C 1
ATOM 918 O O . ARG A 1 111 ? 8.734 -9.535 -9.995 1.00 97.19 111 ARG A O 1
ATOM 925 N N . MET A 1 112 ? 10.786 -9.143 -10.833 1.00 97.75 112 MET A N 1
ATOM 926 C CA . MET A 1 112 ? 11.132 -8.057 -9.905 1.00 97.75 112 MET A CA 1
ATOM 927 C C . MET A 1 112 ? 10.092 -6.929 -9.927 1.00 97.75 112 MET A C 1
ATOM 929 O O . MET A 1 112 ? 9.601 -6.527 -8.874 1.00 97.75 112 MET A O 1
ATOM 933 N N . ALA A 1 113 ? 9.699 -6.462 -11.117 1.00 97.75 113 ALA A N 1
ATOM 934 C CA . ALA A 1 113 ? 8.674 -5.429 -11.256 1.00 97.75 113 ALA A CA 1
ATOM 935 C C . ALA A 1 113 ? 7.339 -5.858 -10.619 1.00 97.75 113 ALA A C 1
ATOM 937 O O . ALA A 1 113 ? 6.746 -5.092 -9.859 1.00 97.75 113 ALA A O 1
ATOM 938 N N . ARG A 1 114 ? 6.886 -7.101 -10.860 1.00 97.62 114 ARG A N 1
ATOM 939 C CA . ARG A 1 114 ? 5.650 -7.638 -10.258 1.00 97.62 114 ARG A CA 1
ATOM 940 C C . ARG A 1 114 ? 5.755 -7.719 -8.742 1.00 97.62 114 ARG A C 1
ATOM 942 O O . ARG A 1 114 ? 4.793 -7.384 -8.061 1.00 97.62 114 ARG A O 1
ATOM 949 N N . THR A 1 115 ? 6.906 -8.127 -8.215 1.00 98.00 115 THR A N 1
ATOM 950 C CA . THR A 1 115 ? 7.161 -8.171 -6.771 1.00 98.00 115 THR A CA 1
ATOM 951 C C . THR A 1 115 ? 7.078 -6.779 -6.152 1.00 98.00 115 THR A C 1
ATOM 953 O O . THR A 1 115 ? 6.409 -6.613 -5.135 1.00 98.00 115 THR A O 1
ATOM 956 N N . CYS A 1 116 ? 7.658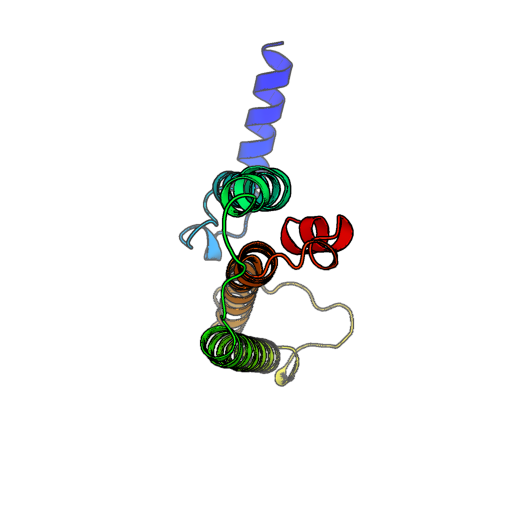 -5.758 -6.795 1.00 97.88 116 CYS A N 1
ATOM 957 C CA . CYS A 1 116 ? 7.516 -4.365 -6.363 1.00 97.88 116 CYS A CA 1
ATOM 958 C C . CYS A 1 116 ? 6.054 -3.909 -6.347 1.00 97.88 116 CYS A C 1
ATOM 960 O O . CYS A 1 116 ? 5.628 -3.254 -5.399 1.00 97.88 116 CYS A O 1
ATOM 962 N N . TRP A 1 117 ? 5.265 -4.286 -7.354 1.00 97.88 117 TRP A N 1
ATOM 963 C CA . TRP A 1 117 ? 3.837 -3.970 -7.370 1.00 97.88 117 TRP A CA 1
ATOM 964 C C . TRP A 1 117 ? 3.053 -4.714 -6.281 1.00 97.88 117 TRP A C 1
ATOM 966 O O . TRP A 1 117 ? 2.191 -4.116 -5.643 1.00 97.88 117 TRP A O 1
ATOM 976 N N . TRP A 1 118 ? 3.376 -5.979 -6.000 1.00 98.00 118 TRP A N 1
ATOM 977 C CA . TRP A 1 118 ? 2.765 -6.724 -4.894 1.00 98.00 118 TRP A CA 1
ATOM 978 C C . TRP A 1 118 ? 3.125 -6.150 -3.524 1.00 98.00 118 TRP A C 1
ATOM 980 O O . TRP A 1 118 ? 2.267 -6.107 -2.646 1.00 98.00 118 TRP A O 1
ATOM 990 N N . PHE A 1 119 ? 4.353 -5.662 -3.354 1.00 97.75 119 PHE A N 1
ATOM 991 C CA . PHE A 1 119 ? 4.759 -4.928 -2.158 1.00 97.75 119 PHE A CA 1
ATOM 992 C C . PHE A 1 119 ? 4.024 -3.588 -2.030 1.00 97.75 119 PHE A C 1
ATOM 994 O O . PHE A 1 119 ? 3.528 -3.246 -0.963 1.00 97.75 119 PHE A O 1
ATOM 1001 N N . TYR A 1 120 ? 3.867 -2.849 -3.128 1.00 96.62 120 TYR A N 1
ATOM 1002 C CA . TYR A 1 120 ? 3.012 -1.663 -3.149 1.00 96.62 120 TYR A CA 1
ATOM 1003 C C . TYR A 1 120 ? 1.563 -2.009 -2.759 1.00 96.62 120 TYR A C 1
ATOM 1005 O O . TYR A 1 120 ? 0.973 -1.344 -1.910 1.00 96.62 120 TYR A O 1
ATOM 1013 N N . PHE A 1 121 ? 1.005 -3.095 -3.300 1.00 96.00 121 PHE A N 1
ATOM 1014 C CA . PHE A 1 121 ? -0.342 -3.542 -2.957 1.00 96.00 121 PHE A CA 1
ATOM 1015 C C . PHE A 1 121 ? -0.463 -3.965 -1.483 1.00 96.00 121 PHE A C 1
ATOM 1017 O O . PHE A 1 121 ? -1.485 -3.696 -0.845 1.00 96.00 121 PHE A O 1
ATOM 1024 N N . SER A 1 122 ? 0.579 -4.582 -0.911 1.00 96.69 122 SER A N 1
ATOM 1025 C CA . SER A 1 122 ? 0.578 -5.004 0.492 1.00 96.69 122 SER A CA 1
ATOM 1026 C C . SER A 1 122 ? 0.405 -3.831 1.449 1.00 96.69 122 SER A C 1
ATOM 1028 O O . SER A 1 122 ? -0.268 -3.991 2.467 1.00 96.69 122 SER A O 1
ATOM 1030 N N . LYS A 1 123 ? 0.874 -2.629 1.094 1.00 95.25 123 LYS A N 1
ATOM 1031 C CA . LYS A 1 123 ? 0.665 -1.421 1.906 1.00 95.25 123 LYS A CA 1
ATOM 1032 C C . LYS A 1 123 ? -0.802 -1.089 2.141 1.00 95.25 123 LYS A C 1
ATOM 1034 O O . LYS A 1 123 ? -1.165 -0.757 3.266 1.00 95.25 123 LYS A O 1
ATOM 1039 N N . PHE A 1 124 ? -1.678 -1.301 1.162 1.00 95.44 124 PHE A N 1
ATOM 1040 C CA . PHE A 1 124 ? -3.118 -1.110 1.376 1.00 95.44 124 PHE A CA 1
ATOM 1041 C C . PHE A 1 124 ? -3.712 -2.146 2.327 1.00 95.44 124 PHE A C 1
ATOM 1043 O O . PHE A 1 124 ? -4.640 -1.847 3.077 1.00 95.44 124 PHE A O 1
ATOM 1050 N N . THR A 1 125 ? -3.175 -3.367 2.329 1.00 96.06 125 THR A N 1
ATOM 1051 C CA . THR A 1 125 ? -3.633 -4.413 3.253 1.00 96.06 125 THR A CA 1
ATOM 1052 C C . THR A 1 125 ? -3.242 -4.112 4.702 1.00 96.06 125 THR A C 1
ATOM 1054 O O . THR A 1 125 ? -3.948 -4.527 5.617 1.00 96.06 125 THR A O 1
ATOM 1057 N N . GLU A 1 126 ? -2.178 -3.338 4.926 1.00 95.56 126 GLU A N 1
ATOM 1058 C CA . GLU A 1 126 ? -1.758 -2.898 6.261 1.00 95.56 126 GLU A CA 1
ATOM 1059 C C . GLU A 1 126 ? -2.702 -1.822 6.846 1.00 95.56 126 GLU A C 1
ATOM 1061 O O . GLU A 1 126 ? -2.749 -1.630 8.059 1.00 95.56 126 GLU A O 1
ATOM 1066 N N . PHE A 1 127 ? -3.543 -1.156 6.036 1.00 96.38 127 PHE A N 1
ATOM 1067 C CA . PHE A 1 127 ? -4.502 -0.149 6.542 1.00 96.38 127 PHE A CA 1
ATOM 1068 C C . PHE A 1 127 ? -5.526 -0.756 7.507 1.00 96.38 127 PHE A C 1
ATOM 1070 O O . PHE A 1 127 ? -6.099 -0.058 8.355 1.00 96.38 127 PHE A O 1
ATOM 1077 N N . PHE A 1 128 ? -5.738 -2.070 7.406 1.00 96.19 128 PHE A N 1
ATOM 1078 C CA . PHE A 1 128 ? -6.609 -2.808 8.303 1.00 96.19 128 PHE A CA 1
ATOM 1079 C C . PHE A 1 128 ? -6.087 -2.846 9.746 1.00 96.19 128 PHE A C 1
ATOM 1081 O O . PHE A 1 128 ? -6.911 -2.940 10.656 1.00 96.19 128 PHE A O 1
ATOM 1088 N N . ASP A 1 129 ? -4.785 -2.663 9.997 1.00 95.31 129 ASP A N 1
ATOM 1089 C CA . ASP A 1 129 ? -4.244 -2.533 11.360 1.00 95.31 129 ASP A CA 1
ATOM 1090 C C . ASP A 1 129 ? -4.918 -1.381 12.103 1.00 95.31 129 ASP A C 1
ATOM 1092 O O . ASP A 1 129 ? -5.478 -1.541 13.194 1.00 95.31 129 ASP A O 1
ATOM 1096 N N . THR A 1 130 ? -4.953 -0.220 11.455 1.00 96.00 130 THR A N 1
ATOM 1097 C CA . THR A 1 130 ? -5.565 0.992 11.998 1.00 96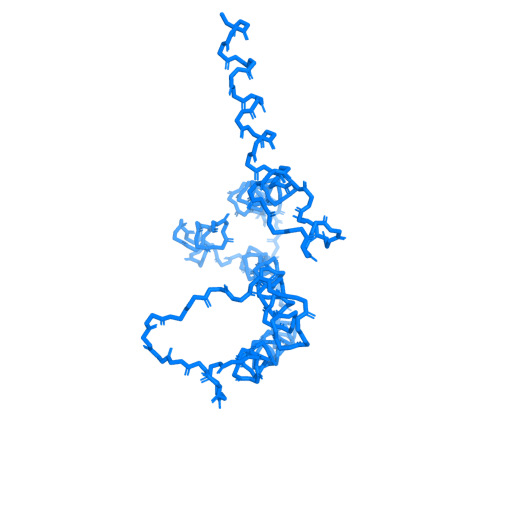.00 130 THR A CA 1
ATOM 1098 C C . THR A 1 130 ? -7.069 0.828 12.158 1.00 96.00 130 THR A C 1
ATOM 1100 O O . THR A 1 130 ? -7.628 1.219 13.187 1.00 96.00 130 THR A O 1
ATOM 1103 N N . PHE A 1 131 ? -7.729 0.185 11.189 1.00 96.00 131 PHE A N 1
ATOM 1104 C CA . PHE A 1 131 ? -9.142 -0.169 11.305 1.00 96.00 131 PHE A CA 1
ATOM 1105 C C . PHE A 1 131 ? -9.400 -1.029 12.552 1.00 96.00 131 PHE A C 1
ATOM 1107 O O . PHE A 1 131 ? -10.288 -0.716 13.350 1.00 96.00 131 PHE A O 1
ATOM 1114 N N . PHE A 1 132 ? -8.597 -2.069 12.789 1.00 96.62 132 PHE A N 1
ATOM 1115 C CA . PHE A 1 132 ? -8.750 -2.922 13.965 1.00 96.62 132 PHE A CA 1
ATOM 1116 C C . PHE A 1 132 ? -8.452 -2.191 15.277 1.00 96.62 132 PHE A C 1
ATOM 1118 O O . PHE A 1 132 ? -9.141 -2.440 16.272 1.00 96.62 132 PHE A O 1
ATOM 1125 N N . PHE A 1 133 ? -7.482 -1.271 15.306 1.00 96.12 133 PHE A N 1
ATOM 1126 C CA . PHE A 1 133 ? -7.228 -0.430 16.480 1.00 96.12 133 PHE A CA 1
ATOM 1127 C C . PHE A 1 133 ? -8.441 0.434 16.822 1.00 96.12 133 PHE A C 1
ATOM 1129 O O . PHE A 1 133 ? -8.872 0.456 17.979 1.00 96.12 133 PHE A O 1
ATOM 1136 N N . ILE A 1 134 ? -9.048 1.072 15.823 1.00 96.81 134 ILE A N 1
ATOM 1137 C CA . ILE A 1 134 ? -10.247 1.903 15.991 1.00 96.81 134 ILE A CA 1
ATOM 1138 C C . ILE A 1 134 ? -11.423 1.065 16.495 1.00 96.81 134 ILE A C 1
ATOM 1140 O O . ILE A 1 134 ? -12.031 1.396 17.514 1.00 96.81 134 ILE A O 1
ATOM 1144 N N . MET A 1 135 ? -11.700 -0.071 15.852 1.00 96.75 135 MET A N 1
ATOM 1145 C CA . MET A 1 135 ? -12.806 -0.962 16.230 1.00 96.75 135 MET A CA 1
ATOM 1146 C C . MET A 1 135 ? -12.646 -1.541 17.646 1.00 96.75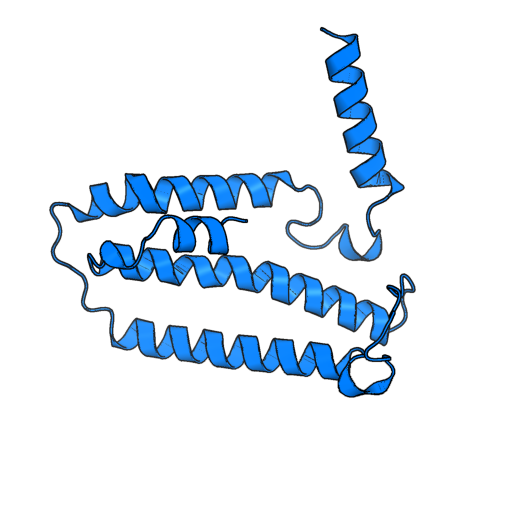 135 MET A C 1
ATOM 1148 O O . MET A 1 135 ? -13.627 -1.858 18.321 1.00 96.75 135 MET A O 1
ATOM 1152 N N . ARG A 1 136 ? -11.410 -1.649 18.143 1.00 96.50 136 ARG A N 1
ATOM 1153 C CA . ARG A 1 136 ? -11.104 -2.082 19.516 1.00 96.50 136 ARG A CA 1
ATOM 1154 C C . ARG A 1 136 ? -10.956 -0.925 20.508 1.00 96.50 136 ARG A C 1
ATOM 1156 O O . ARG A 1 136 ? -10.626 -1.182 21.667 1.00 96.50 136 ARG A O 1
ATOM 1163 N N . LYS A 1 137 ? -11.188 0.323 20.078 1.00 95.81 137 LYS A N 1
ATOM 1164 C CA . LYS A 1 137 ? -10.959 1.558 20.851 1.00 95.81 137 LYS A CA 1
ATOM 1165 C C . LYS A 1 137 ? -9.537 1.664 21.424 1.00 95.81 137 LYS A C 1
ATOM 1167 O O . LYS A 1 137 ? -9.333 2.133 22.541 1.00 95.81 137 LYS A O 1
ATOM 1172 N N . LYS A 1 138 ? -8.534 1.211 20.671 1.00 94.38 138 LYS A N 1
ATOM 1173 C CA . LYS A 1 138 ? -7.105 1.301 21.013 1.00 94.38 138 LYS A CA 1
ATOM 1174 C C . LYS A 1 138 ? -6.461 2.522 20.356 1.00 94.38 138 LYS A C 1
ATOM 1176 O O . LYS A 1 138 ? -5.502 2.409 19.601 1.00 94.38 138 LYS A O 1
ATOM 1181 N N . TYR A 1 139 ? -7.000 3.709 20.633 1.00 92.56 139 TYR A N 1
ATOM 1182 C CA . TYR A 1 139 ? -6.577 4.958 19.980 1.00 92.56 139 TYR A CA 1
ATOM 1183 C C . TYR A 1 139 ? -5.134 5.367 20.285 1.00 92.56 139 TYR A C 1
ATOM 1185 O O . TYR A 1 139 ? -4.499 6.029 19.473 1.00 92.56 139 TYR A O 1
ATOM 1193 N N . ASN A 1 140 ? -4.584 4.905 21.407 1.00 91.88 140 ASN A N 1
ATOM 1194 C CA . ASN A 1 140 ? -3.168 5.035 21.739 1.00 91.88 140 ASN A CA 1
ATOM 1195 C C . ASN A 1 140 ? -2.237 4.368 20.706 1.00 91.88 140 ASN A C 1
ATOM 1197 O O . ASN A 1 140 ? -1.080 4.759 20.603 1.00 91.88 140 ASN A O 1
ATOM 1201 N N . GLN A 1 141 ? -2.734 3.399 19.928 1.00 91.19 141 GLN A N 1
ATOM 1202 C CA . GLN A 1 141 ? -1.992 2.768 18.830 1.00 91.19 141 GLN A CA 1
ATOM 1203 C C . GLN A 1 141 ? -2.143 3.533 17.502 1.00 91.19 141 GLN A C 1
ATOM 1205 O O . GLN A 1 141 ? -1.302 3.407 16.621 1.00 91.19 141 GLN A O 1
ATOM 1210 N N . VAL A 1 142 ? -3.158 4.396 17.370 1.00 93.62 142 VAL A N 1
ATOM 1211 C CA . VAL A 1 142 ? -3.397 5.237 16.181 1.00 93.62 142 VAL A CA 1
ATOM 1212 C C . VAL A 1 142 ? -2.633 6.560 16.316 1.00 93.62 142 VAL A C 1
ATOM 1214 O O . VAL A 1 142 ? -3.199 7.659 16.271 1.00 93.62 142 VAL A O 1
ATOM 1217 N N . SER A 1 143 ? -1.320 6.467 16.530 1.00 93.75 143 SER A N 1
ATOM 1218 C CA . SER A 1 143 ? -0.444 7.634 16.663 1.00 93.75 143 SER A CA 1
ATOM 1219 C C . SER A 1 143 ? -0.320 8.396 15.335 1.00 93.75 143 SER A C 1
ATOM 1221 O O . SER A 1 143 ? -0.718 7.919 14.272 1.00 93.75 143 SER A O 1
ATOM 1223 N N . THR A 1 144 ? 0.179 9.631 15.374 1.00 92.06 144 THR A N 1
ATOM 1224 C CA . THR A 1 144 ? 0.483 10.384 14.142 1.00 92.06 144 THR A CA 1
ATOM 1225 C C . THR A 1 144 ? 1.543 9.668 13.311 1.00 92.06 144 THR A C 1
ATOM 1227 O O . THR A 1 144 ? 1.364 9.534 12.107 1.00 92.06 144 THR A O 1
ATOM 1230 N N . LEU A 1 145 ? 2.577 9.127 13.965 1.00 93.62 145 LEU A N 1
ATOM 1231 C CA . LEU A 1 145 ? 3.616 8.335 13.309 1.00 93.62 145 LEU A CA 1
ATOM 1232 C C . LEU A 1 145 ? 3.023 7.129 12.573 1.00 93.62 145 LEU A C 1
ATOM 1234 O O . LEU A 1 145 ? 3.335 6.929 11.410 1.00 93.62 145 LEU A O 1
ATOM 1238 N N . HIS A 1 146 ? 2.130 6.376 13.223 1.00 93.69 146 HIS A N 1
ATOM 1239 C CA . HIS A 1 146 ? 1.482 5.204 12.626 1.00 93.69 146 HIS A CA 1
ATOM 1240 C C . HIS A 1 146 ? 0.694 5.567 11.362 1.00 93.69 146 HIS A C 1
ATOM 1242 O O . HIS A 1 146 ? 0.860 4.954 10.313 1.00 93.69 146 HIS A O 1
ATOM 1248 N N . VAL A 1 147 ? -0.148 6.602 11.436 1.00 93.19 147 VAL A N 1
ATOM 1249 C CA . VAL A 1 147 ? -0.982 7.003 10.292 1.00 93.19 147 VAL A CA 1
ATOM 1250 C C . VAL A 1 147 ? -0.139 7.557 9.142 1.00 93.19 147 VAL A C 1
ATOM 1252 O O . VAL A 1 147 ? -0.437 7.245 7.995 1.00 93.19 147 VAL A O 1
ATOM 1255 N N . ILE A 1 148 ? 0.918 8.321 9.432 1.00 92.75 148 ILE A N 1
ATOM 1256 C CA . ILE A 1 148 ? 1.844 8.819 8.405 1.00 92.75 148 ILE A CA 1
ATOM 1257 C C . ILE A 1 148 ? 2.625 7.662 7.772 1.00 92.75 148 ILE A C 1
ATOM 1259 O O . ILE A 1 148 ? 2.686 7.592 6.554 1.00 92.75 148 ILE A O 1
ATOM 1263 N N . HIS A 1 149 ? 3.158 6.736 8.575 1.00 94.31 149 HIS A N 1
ATOM 1264 C CA . HIS A 1 149 ? 3.934 5.586 8.097 1.00 94.31 149 HIS A CA 1
ATOM 1265 C C . HIS A 1 149 ? 3.139 4.669 7.159 1.00 94.31 149 HIS A C 1
ATOM 1267 O O . HIS A 1 149 ? 3.701 4.123 6.221 1.00 94.31 149 HIS A O 1
ATOM 1273 N N . HIS A 1 150 ? 1.843 4.471 7.410 1.00 91.69 150 HIS A N 1
ATOM 1274 C CA . HIS A 1 150 ? 1.004 3.701 6.489 1.00 91.69 150 HIS A CA 1
ATOM 1275 C C . HIS A 1 150 ? 0.467 4.552 5.329 1.00 91.69 150 HIS A C 1
ATOM 1277 O O . HIS A 1 150 ? 0.188 4.017 4.267 1.00 91.69 150 HIS A O 1
ATOM 1283 N N . GLY A 1 151 ? 0.282 5.860 5.509 1.00 83.38 151 GLY A N 1
ATOM 1284 C CA . GLY A 1 151 ? -0.341 6.725 4.503 1.00 83.38 151 GLY A CA 1
ATOM 1285 C C . GLY A 1 151 ? 0.599 7.288 3.431 1.00 83.38 151 GLY A C 1
ATOM 1286 O O . GLY A 1 151 ? 0.093 7.848 2.456 1.00 83.38 151 GLY A O 1
ATOM 1287 N N . ILE A 1 152 ? 1.918 7.185 3.619 1.00 79.12 152 ILE A N 1
ATOM 1288 C CA . ILE A 1 152 ? 2.972 7.694 2.724 1.00 79.12 152 ILE A CA 1
ATOM 1289 C C . ILE A 1 152 ? 3.863 6.532 2.303 1.00 79.12 152 ILE A C 1
ATOM 1291 O O . ILE A 1 152 ? 4.059 6.379 1.079 1.00 79.12 152 ILE A O 1
#

Sequence (152 aa):
MATLVHNIVDKYHHLMDEQSDPRVKSWSMMSSPFPTLIICLSYSYFSKVIGPKLMENRKPFQLRKILIVYNLFQTLFSTWIFYEYMASGWGTTYSYRCQPVDYSNSPMAMRMARTCWWFYFSKFTEFFDTFFFIMRKKYNQVSTLHVIHHGI

Organism: NCBI:txid428564

pLDDT: mean 94.13, std 4.69, range [61.0, 98.56]

Secondary structure (DSSP, 8-state):
-HHHHHHHHHHHHIIIIIIS-GGGTTSTT-S-SHHHHHHHHHHHHIIIIIHHHHHTTSPPP--HHHHHHHHHHHHHHHHHHHHHHIIIIITTT--SS------S--HHHHHHHHHHHHHHHHHHHHHHHHHHHHHTT-GGGS-HHHHHHHH-

InterPro domains:
  IPR002076 ELO family [PF01151] (29-151)
  IPR002076 ELO family [PTHR11157] (23-151)

Radius of gyration: 19.74 Å; chains: 1; bounding box: 47×47×44 Å

Foldseek 3Di:
DVVVVVVVVVVQCCCQPPVDQPLCCPPPCNVHVVVLLVLLVVLLCCLPPVLLVVCVPPAADPCVVVVVVLVVVLVVLVVVLVVLCLVLDVVPPDDPPDDDQDSDPDPSSSSNVVSVVSVVVSLSSCSVVSVNCSSRVVCVCSDPCVSVVSSD